Protein AF-A0A1Z8S1C2-F1 (afdb_monomer)

Nearest PDB structures (foldseek):
  1c1x-assembly1_B-2  TM=5.978E-01  e=3.159E+00  Rhodococcus sp. (in: high G+C Gram-positive bacteria)
  1bxg-assembly1_B  TM=5.917E-01  e=4.086E+00  Rhodococcus sp. (in: high G+C Gram-positive bacteria)
  1bxg-assembly1_A  TM=5.802E-01  e=3.831E+00  Rhodococcus sp. (in: high G+C Gram-positive bacteria)
  9dof-assembly1_A  TM=2.999E-01  e=5.636E+00  dengue virus type 2

Mean predicted aligned error: 4.81 Å

Solvent-accessible surface area (backbone atoms only — not comparable to full-atom values): 5106 Å² total; per-residue (Å²): 110,55,36,36,61,48,78,41,66,59,100,90,42,56,32,32,50,33,43,35,48,74,92,46,75,49,62,52,89,60,48,54,66,80,48,56,68,71,57,30,38,51,50,35,54,53,50,51,55,50,49,58,61,46,50,76,86,33,57,57,44,27,50,68,69,57,35,50,54,49,30,62,70,20,68,49,73,86,61,75,52,60,81,36,36,70,81,81,123

Radius of gyration: 12.31 Å; Cα contacts (8 Å, |Δi|>4): 131; chains: 1; bounding box: 28×24×35 Å

Structure (mmCIF, N/CA/C/O backbone):
data_AF-A0A1Z8S1C2-F1
#
_entry.id   AF-A0A1Z8S1C2-F1
#
loop_
_atom_site.group_PDB
_atom_site.id
_atom_site.type_symbol
_atom_site.label_atom_id
_atom_site.label_alt_id
_atom_site.label_comp_id
_atom_site.label_asym_id
_atom_site.label_entity_id
_atom_site.label_seq_id
_atom_site.pdbx_PDB_ins_code
_atom_site.Cartn_x
_atom_site.Cartn_y
_atom_site.Cartn_z
_atom_site.occupancy
_atom_site.B_iso_or_equiv
_atom_site.auth_seq_id
_atom_site.auth_comp_id
_atom_site.auth_asym_id
_atom_site.auth_atom_id
_atom_site.pdbx_PDB_model_num
ATOM 1 N N . MET A 1 1 ? -17.768 1.173 6.686 1.00 76.31 1 MET A N 1
ATOM 2 C CA . MET A 1 1 ? -17.084 0.744 5.454 1.00 76.31 1 MET A CA 1
ATOM 3 C C . MET A 1 1 ? -15.671 0.342 5.819 1.00 76.31 1 MET A C 1
ATOM 5 O O . MET A 1 1 ? -15.017 1.105 6.526 1.00 76.31 1 MET A O 1
ATOM 9 N N . LYS A 1 2 ? -15.236 -0.860 5.428 1.00 81.19 2 LYS A N 1
ATOM 10 C CA . LYS A 1 2 ? -13.886 -1.351 5.746 1.00 81.19 2 LYS A CA 1
ATOM 11 C C . LYS A 1 2 ? -13.059 -1.430 4.475 1.00 81.19 2 LYS A C 1
ATOM 13 O O . LYS A 1 2 ? -13.420 -2.148 3.544 1.00 81.19 2 LYS A O 1
ATOM 18 N N . ILE A 1 3 ? -11.938 -0.719 4.458 1.00 87.12 3 ILE A N 1
ATOM 19 C CA . ILE A 1 3 ? -11.042 -0.678 3.303 1.00 87.12 3 ILE A CA 1
ATOM 20 C C . ILE A 1 3 ? -9.923 -1.692 3.514 1.00 87.12 3 ILE A C 1
ATOM 22 O O . ILE A 1 3 ? -9.300 -1.731 4.577 1.00 87.12 3 ILE A O 1
ATOM 26 N N . LYS A 1 4 ? -9.671 -2.525 2.503 1.00 90.12 4 LYS A N 1
ATOM 27 C CA . LYS A 1 4 ? -8.591 -3.517 2.507 1.00 90.12 4 LYS A CA 1
ATOM 28 C C . LYS A 1 4 ? -7.708 -3.355 1.286 1.00 90.12 4 LYS A C 1
ATOM 30 O O . LYS A 1 4 ? -8.209 -3.153 0.181 1.00 90.12 4 LYS A O 1
ATOM 35 N N . LEU A 1 5 ? -6.407 -3.510 1.490 1.00 89.19 5 LEU A N 1
ATOM 36 C CA . LEU A 1 5 ? -5.425 -3.498 0.415 1.00 89.19 5 LEU A CA 1
ATOM 37 C C . LEU A 1 5 ? -4.997 -4.922 0.073 1.00 89.19 5 LEU A C 1
ATOM 39 O O . LEU A 1 5 ? -4.811 -5.763 0.955 1.00 89.19 5 LEU A O 1
ATOM 43 N N . GLY A 1 6 ? -4.833 -5.172 -1.218 1.00 88.75 6 GLY A N 1
ATOM 44 C CA . GLY A 1 6 ? -4.355 -6.424 -1.774 1.00 88.75 6 GLY A CA 1
ATOM 45 C C . GLY A 1 6 ? -3.426 -6.183 -2.954 1.00 88.75 6 GLY A C 1
ATOM 46 O O . GLY A 1 6 ? -3.346 -5.085 -3.503 1.00 88.75 6 GLY A O 1
ATOM 47 N N . LEU A 1 7 ? -2.733 -7.242 -3.346 1.00 89.75 7 LEU A N 1
ATOM 48 C CA . LEU A 1 7 ? -1.813 -7.251 -4.472 1.00 89.75 7 LEU A CA 1
ATOM 49 C C . LEU A 1 7 ? -2.225 -8.343 -5.444 1.00 89.75 7 LEU A C 1
ATOM 51 O O . LEU A 1 7 ? -2.652 -9.425 -5.038 1.00 89.75 7 LEU A O 1
ATOM 55 N N . ARG A 1 8 ? -2.059 -8.065 -6.731 1.00 87.38 8 ARG A N 1
ATOM 56 C CA . ARG A 1 8 ? -2.131 -9.063 -7.789 1.00 87.38 8 ARG A CA 1
ATOM 57 C C . ARG A 1 8 ? -0.801 -9.085 -8.517 1.00 87.38 8 ARG A C 1
ATOM 59 O O . ARG A 1 8 ? -0.388 -8.080 -9.088 1.00 87.38 8 ARG A O 1
ATOM 66 N N . GLY A 1 9 ? -0.160 -10.241 -8.521 1.00 83.12 9 GLY A N 1
ATOM 67 C CA . GLY A 1 9 ? 1.163 -10.418 -9.099 1.00 83.12 9 GLY A CA 1
ATOM 68 C C . GLY A 1 9 ? 1.715 -11.803 -8.797 1.00 83.12 9 GLY A C 1
ATOM 69 O O . GLY A 1 9 ? 0.981 -12.696 -8.369 1.00 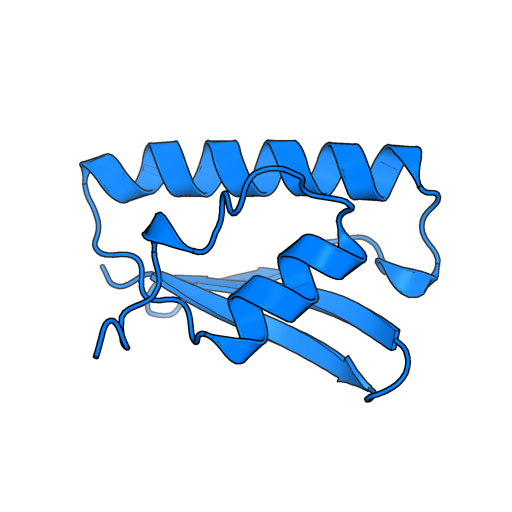83.12 9 GLY A O 1
ATOM 70 N N . SER A 1 10 ? 3.008 -11.954 -9.031 1.00 79.62 10 SER A N 1
ATOM 71 C CA . SER A 1 10 ? 3.807 -13.116 -8.648 1.00 79.62 10 SER A CA 1
ATOM 72 C C . SER A 1 10 ? 4.771 -12.737 -7.521 1.00 79.62 10 SER A C 1
ATOM 74 O O . SER A 1 10 ? 4.814 -11.583 -7.101 1.00 79.62 10 SER A O 1
ATOM 76 N N . THR A 1 11 ? 5.563 -13.694 -7.039 1.00 70.06 11 THR A N 1
ATOM 77 C CA . THR A 1 11 ? 6.663 -13.429 -6.096 1.00 70.06 11 THR A CA 1
ATOM 78 C C . THR A 1 11 ? 7.718 -12.475 -6.651 1.00 70.06 11 THR A C 1
ATOM 80 O O . THR A 1 11 ? 8.389 -11.808 -5.871 1.00 70.06 11 THR A O 1
ATOM 83 N N . ASP A 1 12 ? 7.848 -12.396 -7.978 1.00 73.94 12 ASP A N 1
ATOM 84 C CA . ASP A 1 12 ? 8.922 -11.652 -8.642 1.00 73.94 12 ASP A CA 1
ATOM 85 C C . ASP A 1 12 ? 8.464 -10.295 -9.193 1.00 73.94 12 ASP A C 1
ATOM 87 O O . ASP A 1 12 ? 9.294 -9.451 -9.524 1.00 73.94 12 ASP A O 1
ATOM 91 N N . ALA A 1 13 ? 7.149 -10.083 -9.314 1.00 80.12 13 ALA A N 1
ATOM 92 C CA . ALA A 1 13 ? 6.579 -8.890 -9.931 1.00 80.12 13 ALA A CA 1
ATOM 93 C C . ALA A 1 13 ? 5.167 -8.595 -9.423 1.00 80.12 13 ALA A C 1
ATOM 95 O O . ALA A 1 13 ? 4.286 -9.464 -9.460 1.00 80.12 13 ALA A O 1
ATOM 96 N N . ILE A 1 14 ? 4.933 -7.344 -9.027 1.00 85.31 14 ILE A N 1
ATOM 97 C CA . ILE A 1 14 ? 3.605 -6.839 -8.693 1.00 85.31 14 ILE A CA 1
ATOM 98 C C . ILE A 1 14 ? 2.995 -6.198 -9.938 1.00 85.31 14 ILE A C 1
ATOM 100 O O . ILE A 1 14 ? 3.539 -5.253 -10.500 1.00 85.31 14 ILE A O 1
ATOM 104 N N . ASN A 1 15 ? 1.828 -6.687 -10.357 1.00 86.19 15 ASN A N 1
ATOM 105 C CA . ASN A 1 15 ? 1.164 -6.184 -11.558 1.00 86.19 15 ASN A CA 1
ATOM 106 C C . ASN A 1 15 ? 0.126 -5.122 -11.203 1.00 86.19 15 ASN A C 1
ATOM 108 O O . ASN A 1 15 ? 0.046 -4.095 -11.866 1.00 86.19 15 ASN A O 1
ATOM 112 N N . HIS A 1 16 ? -0.680 -5.363 -10.165 1.00 89.19 16 HIS A N 1
ATOM 113 C CA . HIS A 1 16 ? -1.730 -4.434 -9.762 1.00 89.19 16 HIS A CA 1
ATOM 114 C C . HIS A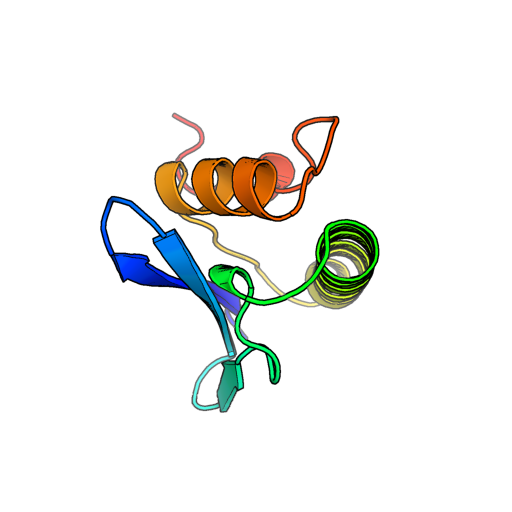 1 16 ? -1.890 -4.347 -8.250 1.00 89.19 16 HIS A C 1
ATOM 116 O O . HIS A 1 16 ? -1.769 -5.346 -7.535 1.00 89.19 16 HIS A O 1
ATOM 122 N N . ILE A 1 17 ? -2.270 -3.159 -7.789 1.00 89.94 17 ILE A N 1
ATOM 123 C CA . ILE A 1 17 ? -2.756 -2.944 -6.425 1.00 89.94 17 ILE A CA 1
ATOM 124 C C . ILE A 1 17 ? -4.274 -2.996 -6.452 1.00 89.94 17 ILE A C 1
ATOM 126 O O . ILE A 1 17 ? -4.914 -2.428 -7.337 1.00 89.94 17 ILE A O 1
ATOM 130 N N . ILE A 1 18 ? -4.835 -3.695 -5.474 1.00 90.88 18 ILE A N 1
ATOM 131 C CA . ILE A 1 18 ? -6.268 -3.867 -5.293 1.00 90.88 18 ILE A CA 1
ATOM 132 C C . ILE A 1 18 ? -6.681 -3.130 -4.023 1.00 90.88 18 ILE A C 1
ATOM 134 O O . ILE A 1 18 ? -6.153 -3.400 -2.946 1.00 90.88 18 ILE A O 1
ATOM 138 N N . ILE A 1 19 ? -7.671 -2.250 -4.135 1.00 90.50 19 ILE A N 1
ATOM 139 C CA . ILE A 1 19 ? -8.339 -1.621 -2.997 1.00 90.50 19 ILE A CA 1
ATOM 140 C C . ILE A 1 19 ? -9.763 -2.161 -2.962 1.00 90.50 19 ILE A C 1
ATOM 142 O O . ILE A 1 19 ? -10.573 -1.880 -3.845 1.00 90.50 19 ILE A O 1
ATOM 146 N N . LYS A 1 20 ? -10.068 -2.967 -1.948 1.00 90.81 20 LYS A N 1
ATOM 147 C CA . LYS A 1 20 ? -11.415 -3.481 -1.712 1.00 90.81 20 LYS A CA 1
ATOM 148 C C . LYS A 1 20 ? -12.140 -2.568 -0.731 1.00 90.81 20 LYS A C 1
ATOM 150 O O . LYS A 1 20 ? -11.649 -2.346 0.376 1.00 90.81 20 LYS A O 1
ATOM 155 N N . ILE A 1 21 ? -13.304 -2.082 -1.142 1.00 89.06 21 ILE A N 1
ATOM 156 C CA . ILE A 1 21 ? -14.180 -1.191 -0.385 1.00 89.06 21 ILE A CA 1
ATOM 157 C C . ILE A 1 21 ? -15.5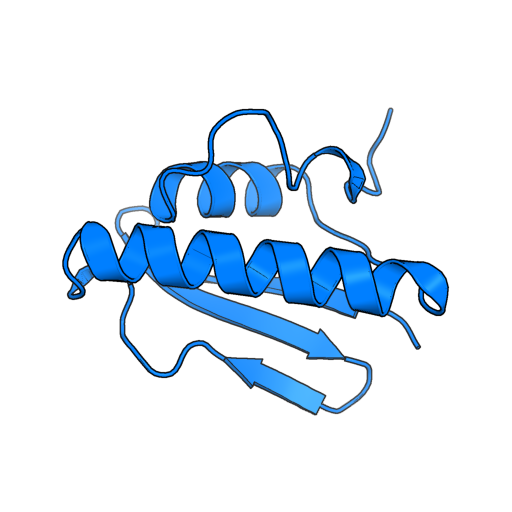59 -1.853 -0.338 1.00 89.06 21 ILE A C 1
ATOM 159 O O . ILE A 1 21 ? -16.324 -1.755 -1.292 1.00 89.06 21 ILE A O 1
ATOM 163 N N . ASP A 1 22 ? -15.847 -2.571 0.748 1.00 83.81 22 ASP A N 1
ATOM 164 C CA . ASP A 1 22 ? -17.037 -3.424 0.880 1.00 83.81 22 ASP A CA 1
ATOM 165 C C . ASP A 1 22 ? -17.207 -4.363 -0.347 1.00 83.81 22 ASP A C 1
ATOM 167 O O . ASP A 1 22 ? -16.389 -5.277 -0.522 1.00 83.81 22 ASP A O 1
ATOM 171 N N . ASP A 1 23 ? -18.207 -4.129 -1.205 1.00 84.06 23 ASP A N 1
ATOM 172 C CA . ASP A 1 23 ? -18.473 -4.916 -2.426 1.00 84.06 23 ASP A CA 1
ATOM 173 C C . ASP A 1 23 ? -17.792 -4.361 -3.690 1.00 84.06 23 ASP A C 1
ATOM 175 O O . ASP A 1 23 ? -17.786 -5.006 -4.741 1.00 84.06 23 ASP A O 1
ATOM 179 N N . LEU A 1 24 ? -17.185 -3.178 -3.598 1.00 86.44 24 LEU A N 1
ATOM 180 C CA . LEU A 1 24 ? -16.459 -2.542 -4.690 1.00 86.44 24 LEU A CA 1
ATOM 181 C C . LEU A 1 24 ? -14.975 -2.914 -4.652 1.00 86.44 24 LEU A C 1
ATOM 183 O O . LEU A 1 24 ? -14.354 -3.051 -3.595 1.00 86.44 24 LEU A O 1
ATOM 187 N N . MET A 1 25 ? -14.386 -3.046 -5.838 1.00 88.88 25 MET A N 1
ATOM 188 C CA . MET A 1 25 ? -12.964 -3.310 -6.007 1.00 88.88 25 MET A CA 1
ATOM 189 C C . MET A 1 25 ? -12.380 -2.312 -7.001 1.00 88.88 25 MET A C 1
ATOM 191 O O . MET A 1 25 ? -12.779 -2.278 -8.163 1.00 88.88 25 MET A O 1
ATOM 195 N N . LEU A 1 26 ? -11.426 -1.513 -6.538 1.00 88.12 26 LEU A N 1
ATOM 196 C CA . LEU A 1 26 ? -10.603 -0.661 -7.385 1.00 88.12 26 LEU A CA 1
ATOM 197 C C . LEU A 1 26 ? -9.290 -1.384 -7.660 1.00 88.12 26 LEU A C 1
ATOM 199 O O . LEU A 1 26 ? -8.698 -1.980 -6.758 1.00 88.12 26 LEU A O 1
ATOM 203 N N . VAL A 1 27 ? -8.842 -1.338 -8.907 1.00 87.62 27 VAL A N 1
ATOM 204 C CA . VAL A 1 27 ? -7.599 -1.966 -9.356 1.00 87.62 27 VAL A CA 1
ATOM 205 C C . VAL A 1 27 ? -6.821 -0.931 -10.152 1.00 87.62 27 VAL A C 1
ATOM 207 O O . VAL A 1 27 ? -7.423 -0.167 -10.908 1.00 87.62 27 VAL A O 1
ATOM 210 N N . THR A 1 28 ? -5.500 -0.882 -9.984 1.00 85.69 28 THR A N 1
ATOM 211 C CA . THR A 1 28 ? -4.661 0.001 -10.805 1.00 85.69 28 THR A CA 1
ATOM 212 C C . THR A 1 28 ? -4.860 -0.315 -12.286 1.00 85.69 28 THR A C 1
ATOM 214 O O . THR A 1 28 ? -4.822 -1.4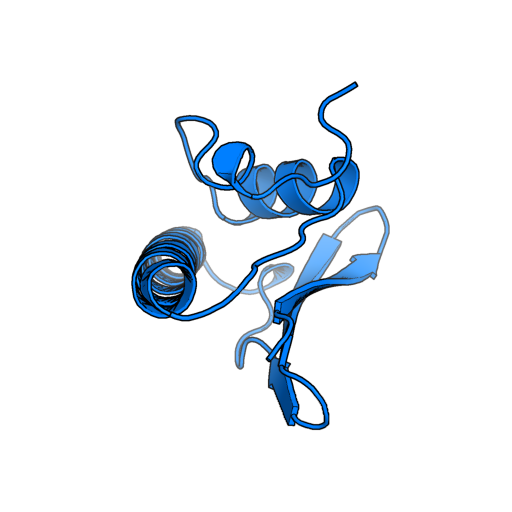81 -12.683 1.00 85.69 28 THR A O 1
ATOM 217 N N . ALA A 1 29 ? -5.091 0.721 -13.094 1.00 82.50 29 ALA A N 1
ATOM 218 C CA . ALA A 1 29 ? -5.348 0.566 -14.525 1.00 82.50 29 ALA A CA 1
ATOM 219 C C . ALA A 1 29 ? -4.117 0.023 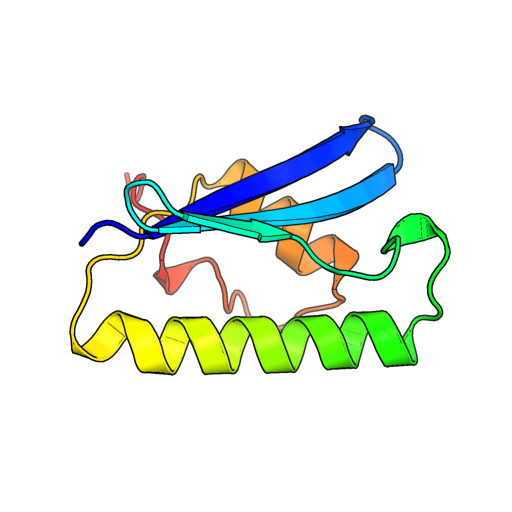-15.263 1.00 82.50 29 ALA A C 1
ATOM 221 O O . ALA A 1 29 ? -4.227 -0.897 -16.072 1.00 82.50 29 ALA A O 1
ATOM 222 N N . ASP A 1 30 ? -2.945 0.557 -14.924 1.00 85.12 30 ASP A N 1
ATOM 223 C CA . ASP A 1 30 ? -1.679 0.141 -15.508 1.00 85.12 30 ASP A CA 1
ATOM 224 C C . ASP A 1 30 ? -1.076 -1.051 -14.760 1.00 85.12 30 ASP A C 1
ATOM 226 O O . ASP A 1 30 ? -1.274 -1.235 -13.552 1.00 85.12 30 ASP A O 1
ATOM 230 N N . ASN A 1 31 ? -0.307 -1.849 -15.502 1.00 86.75 31 ASN A N 1
ATOM 231 C CA . ASN A 1 31 ? 0.523 -2.902 -14.937 1.00 86.75 31 ASN A CA 1
ATOM 232 C C . ASN A 1 31 ? 1.796 -2.278 -14.344 1.00 86.75 31 ASN A C 1
ATOM 234 O O . ASN A 1 31 ? 2.653 -1.803 -15.089 1.00 86.75 31 ASN A O 1
ATOM 238 N N . LEU A 1 32 ? 1.917 -2.302 -13.017 1.00 86.81 32 LEU A N 1
ATOM 239 C CA . LEU A 1 32 ? 3.012 -1.683 -12.264 1.00 86.81 32 LEU A CA 1
ATOM 240 C C . LEU A 1 32 ? 4.394 -2.240 -12.638 1.00 86.81 32 LEU A C 1
ATOM 242 O O . LEU A 1 32 ? 5.360 -1.482 -12.698 1.00 86.81 32 LEU A O 1
ATOM 246 N N . PHE A 1 33 ? 4.473 -3.517 -13.011 1.00 86.00 33 PHE A N 1
ATOM 247 C CA . PHE A 1 33 ? 5.716 -4.131 -13.474 1.00 86.00 33 PHE A CA 1
ATOM 248 C C . PHE A 1 33 ? 6.196 -3.564 -14.819 1.00 86.00 33 PHE A C 1
ATOM 250 O O . PHE A 1 33 ? 7.394 -3.451 -15.065 1.00 86.00 33 PHE A O 1
ATOM 257 N N . LEU A 1 34 ? 5.262 -3.204 -15.706 1.00 87.69 34 LEU A N 1
ATOM 258 C CA . LEU A 1 34 ? 5.572 -2.689 -17.047 1.00 87.69 34 LEU A CA 1
ATOM 259 C C . LEU A 1 34 ? 5.664 -1.163 -17.093 1.00 87.69 34 LEU A C 1
ATOM 261 O O . LEU A 1 34 ? 6.127 -0.602 -18.087 1.00 87.69 34 LEU A O 1
ATOM 265 N N . VAL A 1 35 ? 5.186 -0.486 -16.051 1.00 87.50 35 VAL A N 1
ATOM 266 C CA . VAL A 1 35 ? 5.126 0.968 -16.018 1.00 87.50 35 VAL A CA 1
ATOM 267 C C . VAL A 1 35 ? 6.468 1.554 -15.568 1.00 87.50 35 VAL A C 1
ATOM 269 O O . VAL A 1 35 ? 7.173 0.976 -14.746 1.00 87.50 35 VAL A O 1
ATOM 272 N N . GLY A 1 36 ? 6.850 2.704 -16.126 1.00 88.94 36 GLY A N 1
ATOM 273 C CA . GLY A 1 36 ? 8.078 3.400 -15.738 1.00 88.94 36 GLY A CA 1
ATOM 274 C C . GLY A 1 36 ? 8.051 3.890 -14.286 1.00 88.94 36 GLY A C 1
ATOM 275 O O . GLY A 1 36 ? 6.987 4.081 -13.694 1.00 88.94 36 GLY A O 1
ATOM 276 N N . GLU A 1 37 ? 9.233 4.143 -13.725 1.00 88.06 37 GLU A N 1
ATOM 277 C CA . GLU A 1 37 ? 9.404 4.569 -12.330 1.00 88.06 37 GLU A CA 1
ATOM 278 C C . GLU A 1 37 ? 8.601 5.831 -11.981 1.00 88.06 37 GLU A C 1
ATOM 280 O O . GLU A 1 37 ? 7.928 5.861 -10.954 1.00 88.06 37 GLU A O 1
ATOM 285 N N . GLU A 1 38 ? 8.573 6.831 -12.867 1.00 88.12 38 GLU A N 1
ATOM 286 C CA . GLU A 1 38 ? 7.794 8.063 -12.664 1.00 88.12 38 GLU A CA 1
ATOM 287 C C . GLU A 1 38 ? 6.303 7.781 -12.421 1.00 88.12 38 GLU A C 1
ATOM 289 O O . GLU A 1 38 ? 5.677 8.363 -11.531 1.00 88.12 38 GLU A O 1
ATOM 294 N N . ASN A 1 39 ? 5.733 6.845 -13.181 1.00 89.00 39 ASN A N 1
ATOM 295 C CA . ASN A 1 39 ? 4.334 6.459 -13.042 1.00 89.00 39 ASN A CA 1
ATOM 296 C C . ASN A 1 39 ? 4.095 5.614 -11.787 1.00 89.00 39 ASN A C 1
ATOM 298 O O . ASN A 1 39 ? 3.036 5.752 -11.170 1.00 89.00 39 ASN A O 1
ATOM 302 N N . ARG A 1 40 ? 5.062 4.782 -11.371 1.00 88.56 40 ARG A N 1
ATOM 303 C CA . ARG A 1 40 ? 4.991 4.073 -10.082 1.00 88.56 40 ARG A CA 1
ATOM 304 C C . ARG A 1 40 ? 4.978 5.059 -8.917 1.00 88.56 40 ARG A C 1
ATOM 306 O O . ARG A 1 40 ? 4.068 4.993 -8.096 1.00 88.56 40 ARG A O 1
ATOM 313 N N . ILE A 1 41 ? 5.878 6.045 -8.917 1.00 89.56 41 ILE A N 1
ATOM 314 C CA . ILE A 1 41 ? 5.928 7.107 -7.898 1.00 89.56 41 ILE A CA 1
ATOM 315 C C . ILE A 1 41 ? 4.611 7.892 -7.868 1.00 89.56 41 ILE A C 1
ATOM 317 O O . ILE A 1 41 ? 4.045 8.136 -6.801 1.00 89.56 41 ILE A O 1
ATOM 321 N N . LYS A 1 42 ? 4.085 8.275 -9.039 1.00 90.81 42 LYS A N 1
ATOM 322 C CA . LYS A 1 42 ? 2.797 8.976 -9.139 1.00 90.81 42 LYS A CA 1
ATOM 323 C C . LYS A 1 42 ? 1.645 8.130 -8.591 1.00 90.81 42 LYS A C 1
ATOM 325 O O . LYS A 1 42 ? 0.800 8.645 -7.863 1.00 90.81 42 LYS A O 1
ATOM 330 N N . THR A 1 43 ? 1.628 6.837 -8.906 1.00 90.00 43 THR A N 1
ATOM 331 C CA . THR A 1 43 ? 0.627 5.893 -8.390 1.00 90.00 43 THR A CA 1
ATOM 332 C C . THR A 1 43 ? 0.727 5.755 -6.873 1.00 90.00 43 THR A C 1
ATOM 334 O O . THR A 1 43 ? -0.302 5.773 -6.203 1.00 90.00 43 THR A O 1
ATOM 337 N N . GLY A 1 44 ? 1.945 5.702 -6.328 1.00 90.00 44 GLY A N 1
ATOM 338 C CA . GLY A 1 44 ? 2.210 5.728 -4.890 1.00 90.00 44 GLY A CA 1
ATOM 339 C C . GLY A 1 44 ? 1.614 6.946 -4.204 1.00 90.00 44 GLY A C 1
ATOM 340 O O . GLY A 1 44 ? 0.788 6.795 -3.308 1.00 90.00 44 GLY A O 1
ATOM 341 N N . LYS A 1 45 ? 1.956 8.149 -4.672 1.00 90.69 45 LYS A N 1
ATOM 342 C CA . LYS A 1 45 ? 1.435 9.400 -4.097 1.00 90.69 45 LYS A CA 1
ATOM 343 C C . LYS A 1 45 ? -0.093 9.456 -4.125 1.00 90.69 45 LYS A C 1
ATOM 345 O O . LYS A 1 45 ? -0.712 9.746 -3.106 1.00 90.69 45 LYS A O 1
ATOM 350 N N . ASN A 1 46 ? -0.696 9.100 -5.260 1.00 90.44 46 ASN A N 1
ATOM 351 C CA . ASN A 1 46 ? -2.152 9.081 -5.409 1.00 90.44 46 ASN A CA 1
ATOM 352 C C . ASN A 1 46 ? -2.818 8.061 -4.471 1.00 90.44 46 ASN A C 1
ATOM 354 O O . ASN A 1 46 ? -3.885 8.332 -3.924 1.00 90.44 46 ASN A O 1
ATOM 358 N N . LEU A 1 47 ? -2.208 6.884 -4.288 1.00 90.38 47 LEU A N 1
ATOM 359 C CA . LEU A 1 47 ? -2.706 5.864 -3.367 1.00 90.38 47 LEU A CA 1
ATOM 360 C C . LEU A 1 47 ? -2.700 6.383 -1.928 1.00 90.38 47 LEU A C 1
ATOM 362 O O . LEU A 1 47 ? -3.694 6.230 -1.225 1.00 90.38 47 LEU A O 1
ATOM 366 N N . ILE A 1 48 ? -1.606 7.004 -1.494 1.00 90.69 48 ILE A N 1
ATOM 367 C CA . ILE A 1 48 ? -1.480 7.526 -0.131 1.00 90.69 48 ILE A CA 1
ATOM 368 C C . ILE A 1 48 ? -2.480 8.648 0.121 1.00 90.69 48 ILE A C 1
ATOM 370 O O . ILE A 1 48 ? -3.192 8.600 1.120 1.00 90.69 48 ILE A O 1
ATOM 374 N N . GLU A 1 49 ? -2.619 9.591 -0.808 1.00 91.56 49 GLU A N 1
ATOM 375 C CA . GLU A 1 49 ? -3.596 10.677 -0.697 1.00 91.56 49 GLU A CA 1
ATOM 376 C C . GLU A 1 49 ? -5.041 10.154 -0.630 1.00 91.56 49 GLU A C 1
ATOM 378 O O . GLU A 1 49 ? -5.849 10.628 0.179 1.00 91.56 49 GLU A O 1
ATOM 383 N N . LEU A 1 50 ? -5.358 9.126 -1.426 1.00 90.31 50 LEU A N 1
ATOM 384 C CA . LEU A 1 50 ? -6.651 8.450 -1.378 1.00 90.31 50 LEU A CA 1
ATOM 385 C C . LEU A 1 50 ? -6.892 7.812 -0.003 1.00 90.31 50 LEU A C 1
ATOM 387 O O . LEU A 1 50 ? -7.952 8.013 0.590 1.00 90.31 50 LEU A O 1
ATOM 391 N N . LEU A 1 51 ? -5.924 7.056 0.517 1.00 89.50 51 LEU A N 1
ATOM 392 C CA . LEU A 1 51 ? -6.055 6.393 1.815 1.00 89.50 51 LEU A CA 1
ATOM 393 C C . LEU A 1 51 ? -6.120 7.399 2.962 1.00 89.50 51 LEU A C 1
ATOM 395 O O . LEU A 1 51 ? -6.945 7.237 3.853 1.00 89.50 51 LEU A O 1
ATOM 399 N N . ASP A 1 52 ? -5.324 8.464 2.929 1.00 90.38 52 ASP A N 1
ATOM 400 C CA . ASP A 1 52 ? -5.368 9.517 3.942 1.00 90.38 52 ASP A CA 1
ATOM 401 C C . ASP A 1 52 ? -6.713 10.233 3.950 1.00 90.38 52 ASP A C 1
ATOM 403 O O . ASP A 1 52 ? -7.270 10.486 5.019 1.00 90.38 52 ASP A O 1
ATOM 407 N N . THR A 1 53 ? -7.288 10.485 2.776 1.00 90.25 53 THR A N 1
ATOM 408 C CA . THR A 1 53 ? -8.629 11.062 2.672 1.00 90.25 53 THR A CA 1
ATOM 409 C C . THR A 1 53 ? -9.684 10.118 3.243 1.00 90.25 53 THR A C 1
ATOM 411 O O . THR A 1 53 ? -10.489 10.536 4.072 1.00 90.25 53 THR A O 1
ATOM 414 N N . LEU A 1 54 ? -9.653 8.839 2.860 1.00 88.06 54 LEU A N 1
ATOM 415 C CA . LEU A 1 54 ? -10.637 7.850 3.306 1.00 88.06 54 LEU A CA 1
ATOM 416 C C . LEU A 1 54 ? -10.499 7.487 4.790 1.00 88.06 54 LEU A C 1
ATOM 418 O O . LEU A 1 54 ? -11.494 7.163 5.433 1.00 88.06 54 LEU A O 1
ATOM 422 N N . SER A 1 55 ? -9.292 7.568 5.351 1.00 88.31 55 SER A N 1
ATOM 423 C CA . SER A 1 55 ? -9.018 7.233 6.753 1.00 88.31 55 SER A CA 1
ATOM 424 C C . SER A 1 55 ? -9.691 8.166 7.762 1.00 88.31 55 SER A C 1
ATOM 426 O O . SER A 1 55 ? -9.812 7.809 8.932 1.00 88.31 55 SER A O 1
ATOM 428 N N . LYS A 1 56 ? -10.146 9.350 7.326 1.00 88.44 56 LYS A N 1
ATOM 429 C CA . LYS A 1 56 ? -10.851 10.316 8.183 1.00 88.44 56 LYS A CA 1
ATOM 430 C C . LYS A 1 56 ? -12.219 9.803 8.619 1.00 88.44 56 LYS A C 1
ATOM 432 O O . LYS A 1 56 ? -12.614 10.023 9.760 1.00 88.44 56 LYS A O 1
ATOM 437 N N . ASP A 1 57 ? -12.896 9.092 7.722 1.00 88.25 57 ASP A N 1
ATOM 438 C CA . ASP A 1 57 ? -14.279 8.646 7.904 1.00 88.25 57 ASP A CA 1
ATOM 439 C C . ASP A 1 57 ? -14.400 7.114 7.981 1.00 88.25 57 ASP A C 1
ATOM 441 O O . ASP A 1 57 ? -15.465 6.576 8.310 1.00 88.25 57 ASP A O 1
ATOM 445 N N . HIS A 1 58 ? -13.329 6.379 7.656 1.00 85.81 58 HIS A N 1
ATOM 446 C CA . HIS A 1 58 ? -13.365 4.929 7.477 1.00 85.81 58 HIS A CA 1
ATOM 447 C C . HIS A 1 58 ? -12.149 4.208 8.065 1.00 85.81 58 HIS A C 1
ATOM 449 O O . HIS A 1 58 ? -11.023 4.700 8.050 1.00 85.81 58 HIS A O 1
ATOM 455 N N . GLU A 1 59 ? -12.372 2.976 8.530 1.00 85.38 59 GLU A N 1
ATOM 456 C CA . GLU A 1 59 ? -11.299 2.103 9.002 1.00 85.38 59 GLU A CA 1
ATOM 457 C C . GLU A 1 59 ? -10.577 1.457 7.811 1.00 85.38 59 GLU A C 1
ATOM 459 O O . GLU A 1 59 ? -11.182 0.758 6.985 1.00 85.38 59 GLU A O 1
ATOM 464 N N . ILE A 1 60 ? -9.260 1.656 7.757 1.00 87.62 60 ILE A N 1
ATOM 465 C CA . ILE A 1 60 ? -8.372 1.043 6.769 1.00 87.62 60 ILE A CA 1
ATOM 466 C C . ILE A 1 60 ? -7.584 -0.072 7.443 1.00 87.62 60 ILE A C 1
ATOM 468 O O . ILE A 1 60 ? -6.999 0.109 8.507 1.00 87.62 60 ILE A O 1
ATOM 472 N N . SER A 1 61 ? -7.573 -1.241 6.814 1.00 86.06 61 SER A N 1
ATOM 473 C CA . SER A 1 61 ? -6.851 -2.414 7.288 1.00 86.06 61 SER A CA 1
ATOM 474 C C . SER A 1 61 ? -5.906 -2.926 6.213 1.00 86.06 61 SER A C 1
ATOM 476 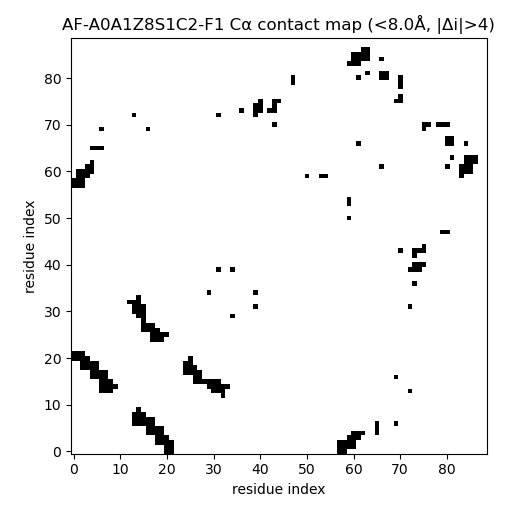O O . SER A 1 61 ? -6.342 -3.449 5.184 1.00 86.06 61 SER A O 1
ATOM 478 N N . VAL A 1 62 ? -4.607 -2.826 6.480 1.00 86.88 62 VAL A N 1
ATOM 479 C CA . VAL A 1 62 ? -3.555 -3.329 5.592 1.00 86.88 62 VAL A CA 1
ATOM 480 C C . VAL A 1 62 ? -2.783 -4.447 6.287 1.00 86.88 62 VAL A C 1
ATOM 482 O O . VAL A 1 62 ? -2.397 -4.329 7.447 1.00 86.88 62 VAL A O 1
ATOM 485 N N . GLY A 1 63 ? -2.557 -5.556 5.582 1.00 86.06 63 GLY A N 1
ATOM 486 C CA . GLY A 1 63 ? -1.678 -6.617 6.075 1.00 86.06 63 GLY A CA 1
ATOM 487 C C . GLY A 1 63 ? -0.214 -6.173 6.028 1.00 86.06 63 GLY A C 1
ATOM 488 O O . GLY A 1 63 ? 0.214 -5.563 5.050 1.00 86.06 63 GLY A O 1
ATOM 489 N N . LYS A 1 64 ? 0.581 -6.517 7.047 1.00 85.56 64 LYS A N 1
ATOM 490 C CA . LYS A 1 64 ? 1.985 -6.074 7.174 1.00 85.56 64 LYS A CA 1
ATOM 491 C C . LYS A 1 64 ? 2.855 -6.396 5.954 1.00 85.56 64 LYS A C 1
ATOM 493 O O . LYS A 1 64 ? 3.631 -5.552 5.515 1.00 85.56 64 LYS A O 1
ATOM 498 N N . ASN A 1 65 ? 2.715 -7.598 5.395 1.00 85.88 65 ASN A N 1
ATOM 499 C CA . ASN A 1 65 ? 3.466 -7.999 4.201 1.00 85.88 65 ASN A CA 1
ATOM 500 C C . ASN A 1 65 ? 3.023 -7.204 2.967 1.00 85.88 65 ASN A C 1
ATOM 502 O O . ASN A 1 65 ? 3.861 -6.759 2.197 1.00 85.88 65 ASN A O 1
ATOM 506 N N . ILE A 1 66 ? 1.717 -6.957 2.828 1.00 87.69 66 ILE A N 1
ATOM 507 C CA . ILE A 1 66 ? 1.154 -6.191 1.710 1.00 87.69 66 ILE A CA 1
ATOM 508 C C . ILE A 1 66 ? 1.643 -4.742 1.738 1.00 87.69 66 ILE A C 1
ATOM 510 O O . ILE A 1 66 ? 2.060 -4.231 0.706 1.00 87.69 66 ILE A O 1
ATOM 514 N N . ALA A 1 67 ? 1.642 -4.097 2.910 1.00 88.06 67 ALA A N 1
ATOM 515 C CA . ALA A 1 67 ? 2.150 -2.734 3.060 1.00 88.06 67 ALA A CA 1
ATOM 516 C C . ALA A 1 67 ? 3.602 -2.617 2.571 1.00 88.06 67 ALA A C 1
ATOM 518 O O . ALA A 1 67 ? 3.905 -1.749 1.763 1.00 88.06 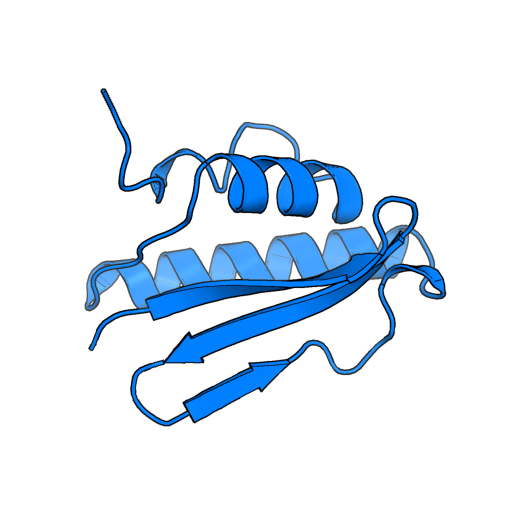67 ALA A O 1
ATOM 519 N N . LYS A 1 68 ? 4.474 -3.538 3.004 1.00 87.75 68 LYS A N 1
ATOM 520 C CA . LYS A 1 68 ? 5.894 -3.546 2.622 1.00 87.75 68 LYS A CA 1
ATOM 521 C C . LYS A 1 68 ? 6.113 -3.747 1.126 1.00 87.75 68 LYS A C 1
ATOM 523 O O . LYS A 1 68 ? 6.934 -3.057 0.535 1.00 87.75 68 LYS A O 1
ATOM 528 N N . GLU A 1 69 ? 5.400 -4.697 0.529 1.00 88.44 69 GLU A N 1
ATOM 529 C CA . GLU A 1 69 ? 5.512 -4.984 -0.903 1.00 88.44 69 GLU A CA 1
ATOM 530 C C . GLU A 1 69 ? 5.024 -3.797 -1.749 1.00 88.44 69 GLU A C 1
ATOM 532 O O . GLU A 1 69 ? 5.679 -3.418 -2.716 1.00 88.44 69 GLU A O 1
ATOM 537 N N . ILE A 1 70 ? 3.928 -3.141 -1.346 1.00 88.38 70 ILE A N 1
ATOM 538 C CA . ILE A 1 70 ? 3.438 -1.932 -2.026 1.00 88.38 70 ILE A CA 1
ATOM 539 C C . ILE A 1 70 ? 4.428 -0.774 -1.884 1.00 88.38 70 ILE A C 1
ATOM 541 O O . ILE A 1 70 ? 4.708 -0.096 -2.870 1.00 88.38 70 ILE A O 1
ATOM 545 N N . GLU A 1 71 ? 4.960 -0.542 -0.680 1.00 89.19 71 GLU A N 1
ATOM 546 C CA . GLU A 1 71 ? 5.949 0.517 -0.447 1.00 89.19 71 GLU A CA 1
ATOM 547 C C . GLU A 1 71 ? 7.192 0.315 -1.321 1.00 89.19 71 GLU A C 1
ATOM 549 O O . GLU A 1 71 ? 7.659 1.256 -1.959 1.00 89.19 71 GLU A O 1
ATOM 554 N N . ARG A 1 72 ? 7.673 -0.929 -1.417 1.00 87.81 72 ARG A N 1
ATOM 555 C CA . ARG A 1 72 ? 8.811 -1.297 -2.262 1.00 87.81 72 ARG A CA 1
ATOM 556 C C . ARG A 1 72 ? 8.533 -1.061 -3.746 1.00 87.81 72 ARG A C 1
ATOM 558 O O . ARG A 1 72 ? 9.373 -0.487 -4.430 1.00 87.81 72 ARG A O 1
ATOM 565 N N . GLU A 1 73 ? 7.387 -1.510 -4.247 1.00 87.38 73 GLU A N 1
ATOM 566 C CA . GLU A 1 73 ? 7.058 -1.414 -5.673 1.00 87.38 73 GLU A CA 1
ATOM 567 C C . GLU A 1 73 ? 6.830 0.032 -6.115 1.00 87.38 73 GLU A C 1
ATOM 569 O O . GLU A 1 73 ? 7.305 0.460 -7.164 1.00 87.38 73 GLU A O 1
ATOM 574 N N . LEU A 1 74 ? 6.1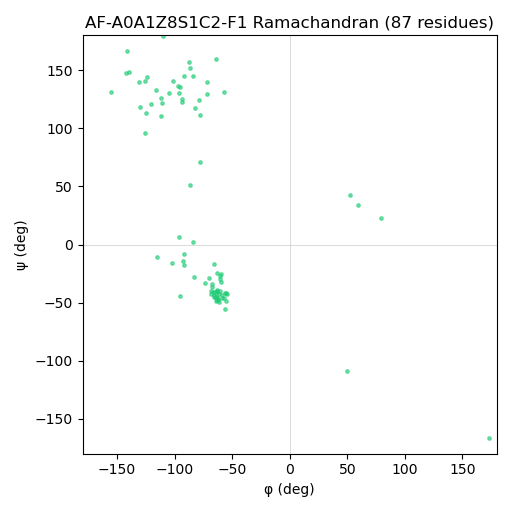23 0.813 -5.300 1.00 87.50 74 LEU A N 1
ATOM 575 C CA . LEU A 1 74 ? 5.797 2.200 -5.624 1.00 87.50 74 LEU A CA 1
ATOM 576 C C . LEU A 1 74 ? 6.911 3.189 -5.263 1.00 87.50 74 LEU A C 1
ATOM 578 O O . LEU A 1 74 ? 6.730 4.391 -5.459 1.00 87.50 74 LEU A O 1
ATOM 582 N N . ASN A 1 75 ? 8.044 2.692 -4.758 1.00 85.56 75 ASN A N 1
ATOM 583 C CA . ASN A 1 75 ? 9.159 3.491 -4.258 1.00 85.56 75 ASN A CA 1
ATOM 584 C C . ASN A 1 75 ? 8.703 4.537 -3.219 1.00 85.56 75 ASN A C 1
ATOM 586 O O . ASN A 1 75 ? 9.078 5.709 -3.274 1.00 85.56 75 ASN A O 1
ATOM 590 N N . LEU A 1 76 ? 7.820 4.120 -2.305 1.00 85.62 76 LEU A N 1
ATOM 591 C CA . LEU A 1 76 ? 7.335 4.962 -1.216 1.00 85.62 76 LEU A CA 1
ATOM 592 C C . LEU A 1 76 ? 8.344 4.937 -0.071 1.00 85.62 76 LEU A C 1
ATOM 594 O O . LEU A 1 76 ? 8.591 3.904 0.554 1.00 85.62 76 LEU A O 1
ATOM 598 N N . GLU A 1 77 ? 8.899 6.101 0.229 1.00 77.19 77 GLU A N 1
ATOM 599 C CA . GLU A 1 77 ? 9.770 6.304 1.379 1.00 77.19 77 GLU A CA 1
ATOM 600 C C . GLU A 1 77 ? 8.927 6.646 2.620 1.00 77.19 77 GLU A C 1
ATOM 602 O O . GLU A 1 77 ? 7.816 7.147 2.500 1.00 77.19 77 GLU A O 1
ATOM 607 N N . ASN A 1 78 ? 9.457 6.421 3.828 1.00 77.69 78 ASN A N 1
ATOM 608 C CA . ASN A 1 78 ? 8.854 6.838 5.112 1.00 77.69 78 ASN A CA 1
ATOM 609 C C . ASN A 1 78 ? 7.713 5.992 5.690 1.00 77.69 78 ASN A C 1
ATOM 611 O O . ASN A 1 78 ? 6.994 6.483 6.561 1.00 77.69 78 ASN A O 1
ATOM 615 N N . GLN A 1 79 ? 7.583 4.715 5.317 1.00 82.38 79 GLN A N 1
ATOM 616 C CA . GLN A 1 79 ? 6.641 3.816 6.004 1.00 82.38 79 GLN A CA 1
ATOM 617 C C . GLN A 1 79 ? 5.176 4.313 5.934 1.00 82.38 79 GLN A C 1
ATOM 619 O O . GLN A 1 79 ? 4.395 4.142 6.877 1.00 82.38 79 GLN A O 1
ATOM 624 N N . GLU A 1 80 ? 4.796 4.962 4.827 1.00 84.81 80 GLU A N 1
ATOM 625 C CA . GLU A 1 80 ? 3.504 5.644 4.681 1.00 84.81 80 GLU A CA 1
ATOM 626 C C . GLU A 1 80 ? 2.294 4.703 4.764 1.00 84.81 80 GLU A C 1
ATOM 628 O O . GLU A 1 80 ? 1.215 5.133 5.169 1.00 84.81 80 GLU A O 1
ATOM 633 N N . LEU A 1 81 ? 2.447 3.412 4.459 1.00 87.19 81 LEU A N 1
ATOM 634 C CA . LEU A 1 81 ? 1.391 2.410 4.628 1.00 87.19 81 LEU A CA 1
ATOM 635 C C . LEU A 1 81 ? 1.443 1.712 5.990 1.00 87.19 81 LEU A C 1
ATOM 637 O O . LEU A 1 81 ? 0.431 1.147 6.417 1.00 87.19 81 LEU A O 1
ATOM 641 N N . GLN A 1 82 ? 2.565 1.780 6.716 1.00 85.62 82 GLN A N 1
ATOM 642 C CA . GLN A 1 82 ? 2.703 1.129 8.027 1.00 85.62 82 GLN A CA 1
ATOM 643 C C . GLN A 1 82 ? 1.689 1.660 9.054 1.00 85.62 82 GLN A C 1
ATOM 645 O O . GLN A 1 82 ? 1.245 0.919 9.937 1.00 85.62 82 GLN A O 1
ATOM 650 N N . LYS A 1 83 ? 1.262 2.928 8.934 1.00 86.62 83 LYS A N 1
ATOM 651 C CA . LYS A 1 83 ? 0.260 3.529 9.835 1.00 86.62 83 LYS A CA 1
ATOM 652 C C . LYS A 1 83 ? -1.092 2.804 9.805 1.00 86.62 83 LYS A C 1
ATOM 654 O O . LYS A 1 83 ? -1.757 2.774 10.844 1.00 86.62 83 LYS A O 1
ATOM 659 N N . PHE A 1 84 ? -1.431 2.155 8.687 1.00 87.31 84 PHE A N 1
ATOM 660 C CA . PHE A 1 84 ? -2.689 1.431 8.455 1.00 87.31 84 PHE A CA 1
ATOM 661 C C . PHE A 1 84 ? -2.609 -0.083 8.724 1.00 87.31 84 PHE A C 1
ATOM 663 O O . PHE A 1 84 ? -3.553 -0.822 8.426 1.00 87.31 84 PHE A O 1
ATOM 670 N N . ILE A 1 85 ? -1.487 -0.571 9.262 1.00 86.50 85 ILE A N 1
ATOM 671 C CA . ILE A 1 85 ? -1.345 -1.987 9.606 1.00 86.50 85 ILE A CA 1
ATOM 672 C C . ILE A 1 85 ? -2.204 -2.315 10.824 1.00 86.50 85 ILE A C 1
ATOM 674 O O . ILE A 1 85 ? -2.127 -1.643 11.851 1.00 86.50 85 ILE A O 1
ATOM 678 N N . VAL A 1 86 ? -3.006 -3.370 10.695 1.00 74.44 86 VAL A N 1
ATOM 679 C CA . VAL A 1 86 ? -3.894 -3.869 11.760 1.00 74.44 86 VAL A CA 1
ATOM 680 C C . VAL A 1 86 ? -3.162 -4.788 12.742 1.00 74.44 86 VAL A C 1
ATOM 682 O O . VAL A 1 86 ? -3.492 -4.802 13.922 1.00 74.44 86 VAL A O 1
ATOM 685 N N . ASP A 1 87 ? -2.113 -5.480 12.289 1.00 63.50 87 ASP A N 1
ATOM 686 C CA . ASP A 1 87 ? -1.285 -6.379 13.107 1.00 63.50 87 ASP A CA 1
ATOM 687 C C . ASP A 1 87 ? -0.142 -5.624 13.818 1.00 63.50 87 ASP A C 1
ATOM 689 O O . ASP A 1 87 ? 1.033 -5.987 13.703 1.00 63.50 87 ASP A O 1
ATOM 693 N N . LYS A 1 88 ? -0.463 -4.529 14.521 1.00 55.28 88 LYS A N 1
ATOM 694 C CA . LYS A 1 88 ? 0.481 -3.841 15.423 1.00 55.28 88 LYS A CA 1
ATOM 695 C C . LYS A 1 88 ? 0.587 -4.630 16.734 1.00 55.28 88 LYS A C 1
ATOM 697 O O . LYS A 1 88 ? 0.045 -4.205 17.750 1.00 55.28 88 LYS A O 1
ATOM 702 N N . VAL A 1 89 ? 1.218 -5.803 16.685 1.00 42.88 89 VAL A N 1
ATOM 703 C CA . VAL A 1 89 ? 1.634 -6.570 17.874 1.00 42.88 89 VAL A CA 1
ATOM 704 C C . VAL A 1 89 ? 3.131 -6.402 18.069 1.00 42.88 89 VAL A C 1
ATOM 706 O O . VAL A 1 89 ? 3.868 -6.577 17.068 1.00 42.88 89 VAL A O 1
#

pLDDT: mean 85.5, std 7.29, range [42.88, 91.56]

Sequence (89 aa):
MKIKLGLRGSTDAINHIIIKIDDLMLVTA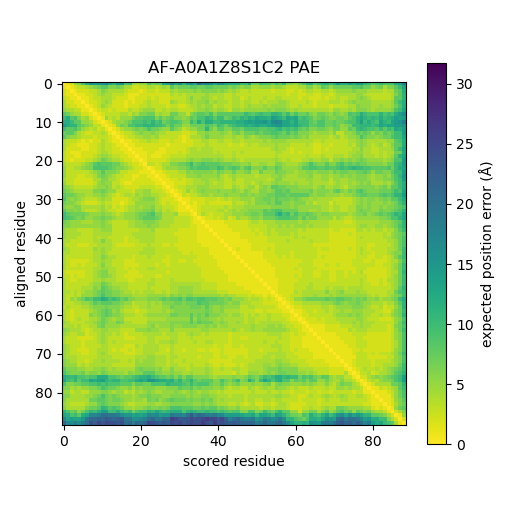DNLFLVGEENRIKTGKNLIELLDTLSKDHEISVGKNIAKEIERELNLENQELQKFIVDKV

Foldseek 3Di:
DEWEWDFDDDPVATQWIWIDDPPDIDIDPGGLRPDDLVVLLVVVVVVLVVCVVCVVPYQYEYDPVRLVVSCVSSVPPDSSCVVNHPPPD

Secondary structure (DSSP, 8-state):
-EEEEEEEE-SS-EEEEEEEETTEEEE-SS-TTTS-HHHHHHHHHHHHHHHHHHTTTSEEEB-HHHHHHHHHHTT--S-TTGGGBS---